Protein AF-A0A1X7DZR1-F1 (afdb_monomer_lite)

Sequence (112 aa):
MGAGSAGLFFLQDALRRGFEQVIVSDKQESRLRIARELGAHTVRVPDEELASVAARSEPGLVSFHKAVRRIHDGEVTVDYCLGPVYPFEEADEVLRIVERGGDGHVKFTIVP

pLDDT: mean 93.85, std 3.73, range [84.06, 98.25]

Secondary structure (DSSP, 8-state):
--SSHHHHHHHHHHHHTT-S--EEEES-HHHHHHHHHTT-EEEETTTS-HHHHHHHHSTT-HHHHHHHHHHHTTSS--GGGS--EEEGGGHHHHHHHHHTTGGG-S--EEE-

Foldseek 3Di:
DELDPVLLVVLLVCVVVPNPADEYEYQDPVSQVSSVVSPYDYDHPPVDDPVVVVCVVDPPPVVVVVVVVCVVVVVDDDVLQVDEEEEPVCVVVQVVCVVVPVPSRPYYHYDD

Structure (mmCIF, N/CA/C/O backbone):
data_AF-A0A1X7DZR1-F1
#
_entry.id   AF-A0A1X7DZR1-F1
#
loop_
_atom_site.group_PDB
_atom_site.id
_atom_site.type_symbol
_atom_site.label_atom_id
_atom_site.label_alt_id
_atom_site.label_comp_id
_atom_site.label_asym_id
_atom_site.label_entity_id
_atom_site.label_seq_id
_atom_site.pdbx_PDB_ins_code
_atom_site.Cartn_x
_atom_site.Cartn_y
_atom_site.Cartn_z
_atom_site.occupancy
_atom_site.B_iso_or_equiv
_atom_site.auth_seq_id
_atom_site.auth_comp_id
_atom_site.auth_asym_id
_atom_site.auth_atom_id
_atom_site.pdbx_PDB_model_num
ATOM 1 N N . MET A 1 1 ? -0.429 5.804 3.851 1.00 87.69 1 MET A N 1
ATOM 2 C CA . MET A 1 1 ? -0.559 6.869 2.813 1.00 87.69 1 MET A CA 1
ATOM 3 C C . MET A 1 1 ? 0.351 8.050 3.148 1.00 87.69 1 MET A C 1
ATOM 5 O O . MET A 1 1 ? 0.689 8.187 4.312 1.00 87.69 1 MET A O 1
ATOM 9 N N . GLY A 1 2 ? 0.758 8.872 2.170 1.00 90.75 2 GLY A N 1
ATOM 10 C CA . GLY A 1 2 ? 1.639 10.042 2.383 1.00 90.75 2 GLY A CA 1
ATOM 11 C C . GLY A 1 2 ? 0.993 11.184 3.188 1.00 90.75 2 GLY A C 1
ATOM 12 O O . GLY A 1 2 ? -0.228 11.291 3.166 1.00 90.75 2 GLY A O 1
ATOM 13 N N . ALA A 1 3 ? 1.765 12.080 3.823 1.00 95.81 3 ALA A N 1
ATOM 14 C CA . ALA A 1 3 ? 1.238 13.261 4.542 1.00 95.81 3 ALA A CA 1
ATOM 15 C C . ALA A 1 3 ? 1.212 14.553 3.689 1.00 95.81 3 ALA A C 1
ATOM 17 O O . ALA A 1 3 ? 1.284 15.668 4.207 1.00 95.81 3 ALA A O 1
ATOM 18 N N . GLY A 1 4 ? 1.131 14.422 2.360 1.00 94.81 4 GLY A N 1
ATOM 19 C CA . GLY A 1 4 ? 0.870 15.547 1.452 1.00 94.81 4 GLY A CA 1
ATOM 20 C C . GLY A 1 4 ? -0.599 15.989 1.474 1.00 94.81 4 GLY A C 1
ATOM 21 O O . GLY A 1 4 ? -1.431 15.347 2.106 1.00 94.81 4 GLY A O 1
ATOM 22 N N . SER A 1 5 ? -0.948 17.046 0.735 1.00 95.44 5 SER A N 1
ATOM 23 C CA . SER A 1 5 ? -2.315 17.605 0.698 1.00 95.44 5 SER A CA 1
ATOM 24 C C . SER A 1 5 ? -3.396 16.567 0.371 1.00 95.44 5 SER A C 1
ATOM 26 O O . SER A 1 5 ? -4.376 16.457 1.103 1.00 95.44 5 SER A O 1
ATOM 28 N N . ALA A 1 6 ? -3.192 15.755 -0.671 1.00 95.88 6 ALA A N 1
ATOM 29 C CA . ALA A 1 6 ? -4.108 14.667 -1.022 1.00 95.88 6 ALA A CA 1
ATOM 30 C C . ALA A 1 6 ? -4.219 13.629 0.106 1.00 95.88 6 ALA A C 1
ATOM 32 O O . ALA A 1 6 ? -5.309 13.181 0.447 1.00 95.88 6 ALA A O 1
ATOM 33 N N . GLY A 1 7 ? -3.094 13.286 0.733 1.00 96.62 7 GLY A N 1
ATOM 34 C CA . GLY A 1 7 ? -3.082 12.349 1.845 1.00 96.62 7 GLY A CA 1
ATOM 35 C C . GLY A 1 7 ? -3.825 12.872 3.076 1.00 96.62 7 GLY A C 1
ATOM 36 O O . GLY A 1 7 ? -4.656 12.174 3.642 1.00 96.62 7 GLY A O 1
ATOM 37 N N . LEU A 1 8 ? -3.610 14.128 3.461 1.00 97.12 8 LEU A N 1
ATOM 38 C CA . LEU A 1 8 ? -4.318 14.739 4.590 1.00 97.12 8 LEU A CA 1
ATOM 39 C C . LEU A 1 8 ? -5.815 14.938 4.308 1.00 97.12 8 LEU A C 1
ATOM 41 O O . LEU A 1 8 ? -6.627 14.877 5.230 1.00 97.12 8 LEU A O 1
ATOM 45 N N . PHE A 1 9 ? -6.200 15.146 3.047 1.00 97.25 9 PHE A N 1
ATOM 46 C CA . PHE A 1 9 ? -7.604 15.128 2.637 1.00 97.25 9 PHE A CA 1
ATOM 47 C C . PHE A 1 9 ? -8.229 13.742 2.853 1.00 97.25 9 PHE A C 1
ATOM 49 O O . PHE A 1 9 ? -9.234 13.622 3.554 1.00 97.25 9 PHE A O 1
ATOM 56 N N . PHE A 1 10 ? -7.605 12.690 2.315 1.00 97.69 10 PHE A N 1
ATOM 57 C CA . PHE A 1 10 ? -8.105 11.318 2.434 1.00 97.69 10 PHE A CA 1
ATOM 58 C C . PHE A 1 10 ? -8.070 10.789 3.873 1.00 97.69 10 PHE A C 1
ATOM 60 O O . PHE A 1 10 ? -8.936 10.002 4.236 1.00 97.69 10 PHE A O 1
ATOM 67 N N . LEU A 1 11 ? -7.137 11.252 4.713 1.00 97.50 11 LEU A N 1
ATOM 68 C CA . LEU A 1 11 ? -7.145 10.967 6.149 1.00 97.50 11 LEU A CA 1
ATOM 69 C C . LEU A 1 11 ? -8.463 11.429 6.776 1.00 97.50 11 LEU A C 1
ATOM 71 O O . LEU A 1 11 ? -9.151 10.651 7.429 1.00 97.50 11 LEU A O 1
ATOM 75 N N . GLN A 1 12 ? -8.835 12.687 6.551 1.00 97.12 12 GLN A N 1
ATOM 76 C CA . GLN A 1 12 ? -10.063 13.231 7.120 1.00 97.12 12 GLN A CA 1
ATOM 77 C C . GLN A 1 12 ? -11.312 12.562 6.538 1.00 97.12 12 GLN A C 1
ATOM 79 O O . GLN A 1 12 ? -12.277 12.340 7.264 1.00 97.12 12 GLN A O 1
ATOM 84 N N . ASP A 1 13 ? -11.320 12.251 5.238 1.00 97.94 13 ASP A N 1
ATOM 85 C CA . ASP A 1 13 ? -12.424 11.519 4.606 1.00 97.94 13 ASP A CA 1
ATOM 86 C C . ASP A 1 13 ? -12.579 10.106 5.197 1.00 97.94 13 ASP A C 1
ATOM 88 O O . ASP A 1 13 ? -13.685 9.719 5.567 1.00 97.94 13 ASP A O 1
ATOM 92 N N . ALA A 1 14 ? -11.477 9.373 5.389 1.00 97.00 14 ALA A N 1
ATOM 93 C CA . ALA A 1 14 ? -11.486 8.055 6.022 1.00 97.00 14 ALA A CA 1
ATOM 94 C C . ALA A 1 14 ? -12.031 8.116 7.458 1.00 97.00 14 ALA A C 1
ATOM 96 O O . ALA A 1 14 ? -12.929 7.351 7.810 1.00 97.00 14 ALA A O 1
ATOM 97 N N . LEU A 1 15 ? -11.568 9.074 8.265 1.00 95.75 15 LEU A N 1
ATOM 98 C CA . LEU A 1 15 ? -12.067 9.255 9.631 1.00 95.75 15 LEU A CA 1
ATOM 99 C C . LEU A 1 15 ? -13.568 9.590 9.654 1.00 95.75 15 LEU A C 1
ATOM 101 O O . LEU A 1 15 ? -14.316 9.006 10.434 1.00 95.75 15 LEU A O 1
ATOM 105 N N . ARG A 1 16 ? -14.050 10.459 8.752 1.00 96.94 16 ARG A N 1
ATOM 106 C CA . ARG A 1 16 ? -15.491 10.772 8.628 1.00 96.94 16 ARG A CA 1
ATOM 107 C C . ARG A 1 16 ? -16.339 9.566 8.224 1.00 96.94 16 ARG A C 1
ATOM 109 O O . ARG A 1 16 ? -17.512 9.512 8.577 1.00 96.94 16 ARG A O 1
ATOM 116 N N . ARG A 1 17 ? -15.763 8.609 7.496 1.00 97.56 17 ARG A N 1
ATOM 117 C CA . ARG A 1 17 ? -16.417 7.347 7.112 1.00 97.56 17 ARG A CA 1
ATOM 118 C C . ARG A 1 17 ? -16.381 6.283 8.213 1.00 97.56 17 ARG A C 1
ATOM 120 O O . ARG A 1 17 ? -16.908 5.197 7.996 1.00 97.56 17 ARG A O 1
ATOM 127 N N . GLY A 1 18 ? -15.788 6.585 9.370 1.00 96.31 18 GLY A N 1
ATOM 128 C CA . GLY A 1 18 ? -15.755 5.690 10.525 1.00 96.31 18 GLY A CA 1
ATOM 129 C C . GLY A 1 18 ? -14.600 4.690 10.521 1.00 96.31 18 GLY A C 1
ATOM 130 O O . GLY A 1 18 ? -14.673 3.691 11.227 1.00 96.31 18 GLY A O 1
ATOM 131 N N . PHE A 1 19 ? -13.537 4.925 9.743 1.00 94.81 19 PHE A N 1
ATOM 132 C CA . PHE A 1 19 ? -12.320 4.125 9.883 1.00 94.81 19 PHE A CA 1
ATOM 133 C C . PHE A 1 19 ? -11.706 4.386 11.263 1.00 94.81 19 PHE A C 1
ATOM 135 O O . PHE A 1 19 ? -11.299 5.506 11.562 1.00 94.81 19 PHE A O 1
ATOM 142 N N . GLU A 1 20 ? -11.626 3.345 12.089 1.00 89.69 20 GLU A N 1
ATOM 143 C CA . GLU A 1 20 ? -11.128 3.438 13.469 1.00 89.69 20 GLU A CA 1
ATOM 144 C C . GLU A 1 20 ? -9.620 3.703 13.540 1.00 89.69 20 GLU A C 1
ATOM 146 O O . GLU A 1 20 ? -9.121 4.262 14.515 1.00 89.69 20 GLU A O 1
ATOM 151 N N . GLN A 1 21 ? -8.885 3.316 12.496 1.00 89.75 21 GLN A N 1
ATOM 152 C CA . GLN A 1 21 ? -7.450 3.522 12.412 1.00 89.75 21 GLN A CA 1
ATOM 153 C C . GLN A 1 21 ? -7.036 3.899 10.990 1.00 89.75 21 GLN A C 1
ATOM 155 O O . GLN A 1 21 ? -7.371 3.220 10.020 1.00 89.75 21 GLN A O 1
ATOM 160 N N . VAL A 1 22 ? -6.257 4.977 10.876 1.00 95.06 22 VAL A N 1
ATOM 161 C CA . VAL A 1 22 ? -5.641 5.416 9.621 1.00 95.06 22 VAL A CA 1
ATOM 162 C C . VAL A 1 22 ? -4.151 5.637 9.859 1.00 95.06 22 VAL A C 1
ATOM 164 O O . VAL A 1 22 ? -3.766 6.409 10.739 1.00 95.06 22 VAL A O 1
ATOM 167 N N . ILE A 1 23 ? -3.313 4.956 9.071 1.00 95.69 23 ILE A N 1
ATOM 168 C CA . ILE A 1 23 ? -1.851 5.042 9.166 1.00 95.69 23 ILE A CA 1
ATOM 169 C C . ILE A 1 23 ? -1.307 5.971 8.072 1.00 95.69 23 ILE A C 1
ATOM 171 O O . ILE A 1 23 ? -1.443 5.716 6.865 1.00 95.69 23 ILE A O 1
ATOM 175 N N . VAL A 1 24 ? -0.649 7.048 8.494 1.00 97.44 24 VAL A N 1
ATOM 176 C CA . VAL A 1 24 ? -0.014 8.037 7.616 1.00 97.44 24 VAL A CA 1
ATOM 177 C C . VAL A 1 24 ? 1.502 7.961 7.764 1.00 97.44 24 VAL A C 1
ATOM 179 O O . VAL A 1 24 ? 2.029 7.986 8.867 1.00 97.44 24 VAL A O 1
ATOM 182 N N . SER A 1 25 ? 2.217 7.893 6.647 1.00 97.06 25 SER A N 1
ATOM 183 C CA . SER A 1 25 ? 3.676 7.812 6.601 1.00 97.06 25 SER A CA 1
ATOM 184 C C . SER A 1 25 ? 4.260 8.975 5.814 1.00 97.06 25 SER A C 1
ATOM 186 O O . SER A 1 25 ? 3.777 9.272 4.724 1.00 97.06 25 SER A O 1
ATOM 188 N N . ASP A 1 26 ? 5.325 9.598 6.300 1.00 97.06 26 ASP A N 1
ATOM 189 C CA . ASP A 1 26 ? 6.042 10.655 5.579 1.00 97.06 26 ASP A CA 1
ATOM 190 C C . ASP A 1 26 ? 7.495 10.730 6.068 1.00 97.06 26 ASP A C 1
ATOM 192 O O . ASP A 1 26 ? 7.834 10.209 7.131 1.00 97.06 26 ASP A O 1
ATOM 196 N N . LYS A 1 27 ? 8.360 11.379 5.284 1.00 95.62 27 LYS A N 1
ATOM 197 C CA . LYS A 1 27 ? 9.756 11.646 5.662 1.00 95.62 27 LYS A CA 1
ATOM 198 C C . LYS A 1 27 ? 9.865 12.862 6.593 1.00 95.62 27 LYS A C 1
ATOM 200 O O . LYS A 1 27 ? 10.805 12.980 7.381 1.00 95.62 27 LYS A O 1
ATOM 205 N N . GLN A 1 28 ? 8.919 13.799 6.484 1.00 96.19 28 GLN A N 1
ATOM 206 C CA . GLN A 1 28 ? 8.958 15.092 7.166 1.00 96.19 28 GLN A CA 1
ATOM 207 C C . GLN A 1 28 ? 8.102 15.098 8.433 1.00 96.19 28 GLN A C 1
ATOM 209 O O . GLN A 1 28 ? 6.874 15.051 8.373 1.00 96.19 28 GLN A O 1
ATOM 214 N N . GLU A 1 29 ? 8.754 15.272 9.583 1.00 96.06 29 GLU A N 1
ATOM 215 C CA . GLU A 1 29 ? 8.087 15.322 10.890 1.00 96.06 29 GLU A CA 1
ATOM 216 C C . GLU A 1 29 ? 7.058 16.461 10.991 1.00 96.06 29 GLU A C 1
ATOM 218 O O . GLU A 1 29 ? 5.991 16.298 11.576 1.00 96.06 29 GLU A O 1
ATOM 223 N N . SER A 1 30 ? 7.315 17.599 10.340 1.00 96.12 30 SER A N 1
ATOM 224 C CA . SER A 1 30 ? 6.374 18.726 10.296 1.00 96.12 30 SER A CA 1
ATOM 225 C C . SER A 1 30 ? 5.029 18.364 9.657 1.00 96.12 30 SER A C 1
ATOM 227 O O . SER A 1 30 ? 3.995 18.863 10.099 1.00 96.12 30 SER A O 1
ATOM 229 N N . ARG A 1 31 ? 5.025 17.481 8.649 1.00 97.19 31 ARG A N 1
ATOM 230 C CA . ARG A 1 31 ? 3.802 16.987 7.997 1.00 97.19 31 ARG A CA 1
ATOM 231 C C . ARG A 1 31 ? 3.118 15.915 8.832 1.00 97.19 31 ARG A C 1
ATOM 233 O O . ARG A 1 31 ? 1.895 15.920 8.949 1.00 97.19 31 ARG A O 1
ATOM 240 N N . LEU A 1 32 ? 3.904 15.029 9.442 1.00 97.81 32 LEU A N 1
ATOM 241 C CA . LEU A 1 32 ? 3.377 14.013 10.349 1.00 97.81 32 LEU A CA 1
ATOM 242 C C . LEU A 1 32 ? 2.692 14.641 11.558 1.00 97.81 32 LEU A C 1
ATOM 244 O O . LEU A 1 32 ? 1.645 14.151 11.960 1.00 97.81 32 LEU A O 1
ATOM 248 N N . ARG A 1 33 ? 3.205 15.759 12.082 1.00 97.94 33 ARG A N 1
ATOM 249 C CA . ARG A 1 33 ? 2.538 16.506 13.155 1.00 97.94 33 ARG A CA 1
ATOM 250 C C . ARG A 1 33 ? 1.101 16.886 12.789 1.00 97.94 33 ARG A C 1
ATOM 252 O O . ARG A 1 33 ? 0.202 16.626 13.579 1.00 97.94 33 ARG A O 1
ATOM 259 N N . ILE A 1 34 ? 0.876 17.397 11.577 1.00 97.81 34 ILE A N 1
ATOM 260 C CA . ILE A 1 34 ? -0.472 17.737 11.088 1.00 97.81 34 ILE A CA 1
ATOM 261 C C . ILE A 1 34 ? -1.344 16.476 10.999 1.00 97.81 34 ILE A C 1
ATOM 263 O O . ILE A 1 34 ? -2.489 16.478 11.439 1.00 97.81 34 ILE A O 1
ATOM 267 N N . ALA A 1 35 ? -0.810 15.373 10.463 1.00 97.75 35 ALA A N 1
ATOM 268 C CA . ALA A 1 35 ? -1.545 14.109 10.391 1.00 97.75 35 ALA A CA 1
ATOM 269 C C . ALA A 1 35 ? -1.937 13.580 11.786 1.00 97.75 35 ALA A C 1
ATOM 271 O O . ALA A 1 35 ? -3.054 13.102 11.970 1.00 97.75 35 ALA A O 1
ATOM 272 N N . ARG A 1 36 ? -1.042 13.714 12.771 1.00 97.50 36 ARG A N 1
ATOM 273 C CA . ARG A 1 36 ? -1.273 13.359 14.179 1.00 97.50 36 ARG A CA 1
ATOM 274 C C . ARG A 1 36 ? -2.382 14.199 14.805 1.00 97.50 36 ARG A C 1
ATOM 276 O O . ARG A 1 36 ? -3.280 13.644 15.425 1.00 97.50 36 ARG A O 1
ATOM 283 N N . GLU A 1 37 ? -2.349 15.516 14.603 1.00 97.88 37 GLU A N 1
ATOM 284 C CA . GLU A 1 37 ? -3.393 16.443 15.073 1.00 97.88 37 GLU A CA 1
ATOM 285 C C . GLU A 1 37 ? -4.768 16.119 14.471 1.00 97.88 37 GLU A C 1
ATOM 287 O O . GLU A 1 37 ? -5.790 16.283 15.131 1.00 97.88 37 GLU A O 1
ATOM 292 N N . LEU A 1 38 ? -4.795 15.601 13.240 1.00 96.88 38 LEU A N 1
ATOM 293 C CA . LEU A 1 38 ? -6.012 15.135 12.576 1.00 96.88 38 LEU A CA 1
ATOM 294 C C . LEU A 1 38 ? -6.481 13.743 13.038 1.00 96.88 38 LEU A C 1
ATOM 296 O O . LEU A 1 38 ? -7.549 13.317 12.610 1.00 96.88 38 LEU A O 1
ATOM 300 N N . GLY A 1 39 ? -5.726 13.041 13.891 1.00 95.94 39 GLY A N 1
ATOM 301 C CA . GLY A 1 39 ? -6.103 11.739 14.457 1.00 95.94 39 GLY A CA 1
ATOM 302 C C . GLY A 1 39 ? -5.465 10.516 13.788 1.00 95.94 39 GLY A C 1
ATOM 303 O O . GLY A 1 39 ? -5.892 9.393 14.046 1.00 95.94 39 GLY A O 1
ATOM 304 N N . ALA A 1 40 ? -4.453 10.693 12.933 1.00 97.12 40 ALA A N 1
ATOM 305 C CA . ALA A 1 40 ? -3.732 9.565 12.343 1.00 97.12 40 ALA A CA 1
ATOM 306 C C . ALA A 1 40 ? -2.729 8.928 13.313 1.00 97.12 40 ALA A C 1
ATOM 308 O O . ALA A 1 40 ? -2.050 9.615 14.080 1.00 97.12 40 ALA A O 1
ATOM 309 N N . HIS A 1 41 ? -2.517 7.621 13.153 1.00 95.62 41 HIS A N 1
ATOM 310 C CA . HIS A 1 41 ? -1.279 6.982 13.586 1.00 95.62 41 HIS A CA 1
ATOM 311 C C . HIS A 1 41 ? -0.182 7.293 12.559 1.00 95.62 41 HIS A C 1
ATOM 313 O O . HIS A 1 41 ? -0.367 7.067 11.361 1.00 95.62 41 HIS A O 1
ATOM 319 N N . THR A 1 42 ? 0.948 7.846 12.996 1.00 96.62 42 THR A N 1
ATOM 320 C CA . THR A 1 42 ? 1.994 8.328 12.082 1.00 96.62 42 THR A CA 1
ATOM 321 C C . THR A 1 42 ? 3.235 7.458 12.107 1.00 96.62 42 THR A C 1
ATOM 323 O O . THR A 1 42 ? 3.697 7.127 13.191 1.00 96.62 42 THR A O 1
ATOM 326 N N . VAL A 1 43 ? 3.820 7.212 10.937 1.00 96.75 43 VAL A N 1
ATOM 327 C CA . VAL A 1 43 ? 5.076 6.471 10.762 1.00 96.75 43 VAL A CA 1
ATOM 328 C C . VAL A 1 43 ? 6.107 7.375 10.093 1.00 96.75 43 VAL A C 1
ATOM 330 O O . VAL A 1 43 ? 5.869 7.871 8.985 1.00 96.75 43 VAL A O 1
ATOM 333 N N . ARG A 1 44 ? 7.258 7.593 10.735 1.00 96.19 44 ARG A N 1
ATOM 334 C CA . ARG A 1 44 ? 8.342 8.372 10.125 1.00 96.19 44 ARG A CA 1
ATOM 335 C C . ARG A 1 44 ? 9.258 7.461 9.321 1.00 96.19 44 ARG A C 1
ATOM 337 O O . ARG A 1 44 ? 9.98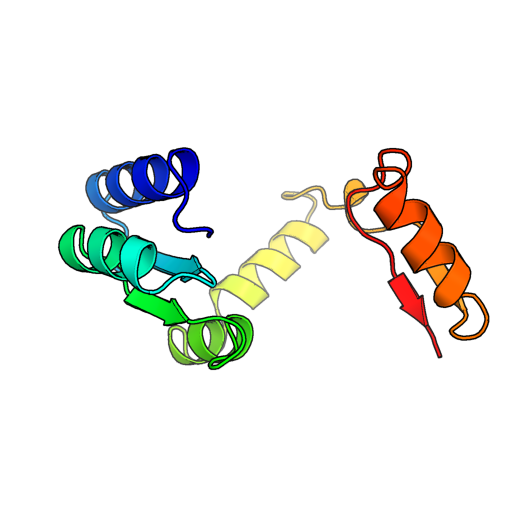7 6.656 9.880 1.00 96.19 44 ARG A O 1
ATOM 344 N N . VAL A 1 45 ? 9.244 7.603 7.998 1.00 93.12 45 VAL A N 1
ATOM 345 C CA . VAL A 1 45 ? 10.118 6.819 7.111 1.00 93.12 45 VAL A CA 1
ATOM 346 C C . VAL A 1 45 ? 11.422 7.586 6.825 1.00 93.12 45 VAL A C 1
ATOM 348 O O . VAL A 1 45 ? 11.358 8.789 6.561 1.00 93.12 45 VAL A O 1
ATOM 351 N N . PRO A 1 46 ? 12.604 6.940 6.821 1.00 89.94 46 PRO A N 1
ATOM 352 C CA . PRO A 1 46 ? 12.836 5.498 6.948 1.00 89.94 46 PRO A CA 1
ATOM 353 C C . PRO A 1 46 ? 13.064 4.996 8.388 1.00 89.94 46 PRO A C 1
ATOM 355 O O . PRO A 1 46 ? 13.368 3.820 8.546 1.00 89.94 46 PRO A O 1
ATOM 358 N N . ASP A 1 47 ? 12.951 5.848 9.413 1.00 90.38 47 ASP A N 1
ATOM 359 C CA . ASP A 1 47 ? 13.228 5.479 10.815 1.00 90.38 47 ASP A CA 1
ATOM 360 C C . ASP A 1 47 ? 12.373 4.293 11.299 1.00 90.38 47 ASP A C 1
ATOM 362 O O . ASP A 1 47 ? 12.818 3.476 12.103 1.00 90.38 47 ASP A O 1
ATOM 366 N N . GLU A 1 48 ? 11.151 4.191 10.777 1.00 89.31 48 GLU A N 1
ATOM 367 C CA . GLU A 1 48 ? 10.218 3.098 11.005 1.00 89.31 48 GLU A CA 1
ATOM 368 C C . GLU A 1 48 ? 9.746 2.480 9.684 1.00 89.31 48 GLU A C 1
ATOM 370 O O . GLU A 1 48 ? 9.486 3.165 8.689 1.00 89.31 48 GLU A O 1
ATOM 375 N N . GLU A 1 49 ? 9.555 1.161 9.693 1.00 90.56 49 GLU A N 1
ATOM 376 C CA . GLU A 1 49 ? 9.030 0.431 8.547 1.00 90.56 49 GLU A CA 1
ATOM 377 C C . GLU A 1 49 ? 7.495 0.403 8.567 1.00 90.56 49 GLU A C 1
ATOM 379 O O . GLU A 1 49 ? 6.867 -0.261 9.398 1.00 90.56 49 GLU A O 1
ATOM 384 N N . LEU A 1 50 ? 6.876 1.082 7.597 1.00 88.44 50 LEU A N 1
ATOM 385 C CA . LEU A 1 50 ? 5.418 1.161 7.466 1.00 88.44 50 LEU A CA 1
ATOM 386 C C . LEU A 1 50 ? 4.741 -0.216 7.405 1.00 88.44 50 LEU A C 1
ATOM 388 O O . LEU A 1 50 ? 3.699 -0.402 8.029 1.00 88.44 50 LEU A O 1
ATOM 392 N N . ALA A 1 51 ? 5.320 -1.171 6.672 1.00 86.06 51 ALA A N 1
ATOM 393 C CA . ALA A 1 51 ? 4.757 -2.515 6.541 1.00 86.06 51 ALA A CA 1
ATOM 394 C C . ALA A 1 51 ? 4.701 -3.235 7.896 1.00 86.06 51 ALA A C 1
ATOM 396 O O . ALA A 1 51 ? 3.684 -3.831 8.247 1.00 86.06 51 ALA A O 1
ATOM 397 N N . SER A 1 52 ? 5.762 -3.100 8.692 1.00 87.69 52 SER A N 1
ATOM 398 C CA . SER A 1 52 ? 5.858 -3.660 10.040 1.00 87.69 52 SER A CA 1
ATOM 399 C C . SER A 1 52 ? 4.825 -3.046 10.992 1.00 87.69 52 SER A C 1
ATOM 401 O O . SER A 1 52 ? 4.163 -3.763 11.743 1.00 87.69 52 SER A O 1
ATOM 403 N N . VAL A 1 53 ? 4.636 -1.723 10.937 1.00 89.06 53 VAL A N 1
ATOM 404 C CA . VAL A 1 53 ? 3.608 -1.026 11.729 1.00 89.06 53 VAL A CA 1
ATOM 405 C C . VAL A 1 53 ? 2.205 -1.487 11.330 1.00 89.06 53 VAL A C 1
ATOM 407 O O . VAL A 1 53 ? 1.424 -1.870 12.197 1.00 89.06 53 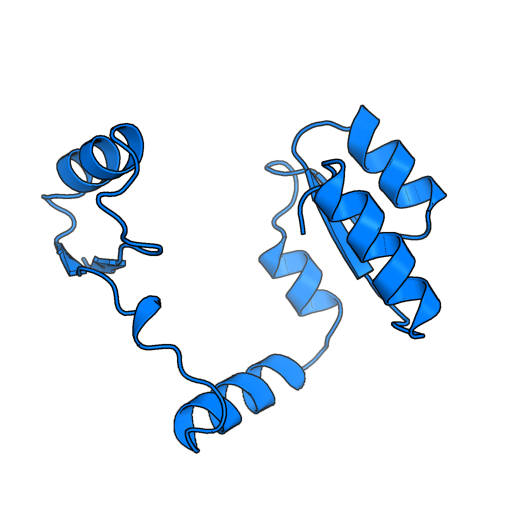VAL A O 1
ATOM 410 N N . ALA A 1 54 ? 1.905 -1.520 10.029 1.00 87.00 54 ALA A N 1
ATOM 411 C CA . ALA A 1 54 ? 0.609 -1.967 9.526 1.00 87.00 54 ALA A CA 1
ATOM 412 C C . ALA A 1 54 ? 0.305 -3.425 9.913 1.00 87.00 54 ALA A C 1
ATOM 414 O O . ALA A 1 54 ? -0.809 -3.726 10.329 1.00 87.00 54 ALA A O 1
ATOM 415 N N . ALA A 1 55 ? 1.300 -4.316 9.849 1.00 86.38 55 ALA A N 1
ATOM 416 C CA . ALA A 1 55 ? 1.148 -5.710 10.257 1.00 86.38 55 ALA A CA 1
ATOM 417 C C . ALA A 1 55 ? 0.856 -5.862 11.760 1.00 86.38 55 ALA A C 1
ATOM 419 O O . ALA A 1 55 ? 0.024 -6.678 12.148 1.00 86.38 55 ALA A O 1
ATOM 420 N N . ARG A 1 56 ? 1.507 -5.066 12.622 1.00 87.25 56 ARG A N 1
ATOM 421 C CA . ARG A 1 56 ? 1.238 -5.070 14.073 1.00 87.25 56 ARG A CA 1
ATOM 422 C C . ARG A 1 56 ? -0.148 -4.538 14.424 1.00 87.25 56 ARG A C 1
ATOM 424 O O . ARG A 1 56 ? -0.724 -4.977 15.417 1.00 87.25 56 ARG A O 1
ATOM 431 N N . SER A 1 57 ? -0.668 -3.609 13.628 1.00 86.12 57 SER A N 1
ATOM 432 C CA . SER A 1 57 ? -2.010 -3.059 13.808 1.00 86.12 57 SER A CA 1
ATOM 433 C C . SER A 1 57 ? -3.129 -4.074 13.557 1.00 86.12 57 SER A C 1
ATOM 435 O O . SER A 1 57 ? -4.232 -3.885 14.063 1.00 86.12 57 SER A O 1
ATOM 437 N N . GLU A 1 58 ? -2.863 -5.151 12.813 1.00 86.00 58 GLU A N 1
ATOM 438 C CA . GLU A 1 58 ? -3.839 -6.200 12.516 1.00 86.00 58 GLU A CA 1
ATOM 439 C C . GLU A 1 58 ? -3.248 -7.598 12.785 1.00 86.00 58 GLU A C 1
ATOM 441 O O . GLU A 1 58 ? -2.744 -8.260 11.869 1.00 86.00 58 GLU A O 1
ATOM 446 N N . PRO A 1 59 ? -3.322 -8.095 14.034 1.00 84.06 59 PRO A N 1
ATOM 447 C CA . PRO A 1 59 ? -2.900 -9.453 14.354 1.00 84.06 59 PRO A CA 1
ATOM 448 C C . PRO A 1 59 ? -3.580 -10.490 13.449 1.00 84.06 59 PRO A C 1
ATOM 450 O O . PRO A 1 59 ? -4.799 -10.503 13.292 1.00 84.06 59 PRO A O 1
ATOM 453 N N . GLY A 1 60 ? -2.782 -11.373 12.845 1.00 87.38 60 GLY A N 1
ATOM 454 C CA . GLY A 1 60 ? -3.272 -12.404 11.924 1.00 87.38 60 GLY A CA 1
ATOM 455 C C . GLY A 1 60 ? -3.519 -11.933 10.486 1.00 87.38 60 GLY A C 1
ATOM 456 O O . GLY A 1 60 ? -3.869 -12.763 9.648 1.00 87.38 60 GLY A O 1
ATOM 457 N N . LEU A 1 61 ? -3.300 -10.647 10.171 1.00 89.31 61 LEU A N 1
ATOM 458 C CA . LEU A 1 61 ? -3.355 -10.100 8.808 1.00 89.31 61 LEU A CA 1
ATOM 459 C C . LEU A 1 61 ? -4.656 -10.470 8.072 1.00 89.31 61 LEU A C 1
ATOM 461 O O . LEU A 1 61 ? -4.639 -10.897 6.913 1.00 89.31 61 LEU A O 1
ATOM 465 N N . VAL A 1 62 ? -5.799 -10.392 8.757 1.00 91.12 62 VAL A N 1
ATOM 466 C CA . VAL A 1 62 ? -7.095 -10.853 8.227 1.00 91.12 62 VAL A CA 1
ATOM 467 C C . VAL A 1 62 ? -7.432 -10.150 6.907 1.00 91.12 62 VAL A C 1
ATOM 469 O O . VAL A 1 62 ? -7.851 -10.795 5.941 1.00 91.12 62 VAL A O 1
ATOM 472 N N . SER A 1 63 ? -7.181 -8.845 6.823 1.00 89.00 63 SER A N 1
ATOM 473 C CA . SER A 1 63 ? -7.412 -8.034 5.631 1.00 89.00 63 SER A CA 1
ATOM 474 C C . SER A 1 63 ? -6.478 -8.413 4.489 1.00 89.00 63 SER A C 1
ATOM 476 O O . SER A 1 63 ? -6.918 -8.421 3.340 1.00 89.00 63 SER A O 1
ATOM 478 N N . PHE A 1 64 ? -5.233 -8.804 4.777 1.00 90.69 64 PHE A N 1
ATOM 479 C CA . PHE A 1 64 ? -4.319 -9.329 3.761 1.00 90.69 64 PHE A CA 1
ATOM 480 C C . PHE A 1 64 ? -4.847 -10.636 3.162 1.00 90.69 64 PHE A C 1
ATOM 482 O O . PHE A 1 64 ? -4.981 -10.741 1.946 1.00 90.69 64 PHE A O 1
ATOM 489 N N . HIS A 1 65 ? -5.233 -11.605 3.998 1.00 93.62 65 HIS A N 1
ATOM 490 C CA . HIS A 1 65 ? -5.796 -12.873 3.522 1.00 93.62 65 HIS A CA 1
ATOM 491 C C . HIS A 1 65 ? -7.072 -12.655 2.701 1.00 93.62 65 HIS A C 1
ATOM 493 O O . HIS A 1 65 ? -7.259 -13.269 1.649 1.00 93.62 65 HIS A O 1
ATOM 499 N N . LYS A 1 66 ? -7.936 -11.733 3.141 1.00 96.06 66 LYS A N 1
ATOM 500 C CA . LYS A 1 66 ? -9.131 -11.342 2.390 1.00 96.06 66 LYS A CA 1
ATOM 501 C C . LYS A 1 66 ? -8.774 -10.691 1.05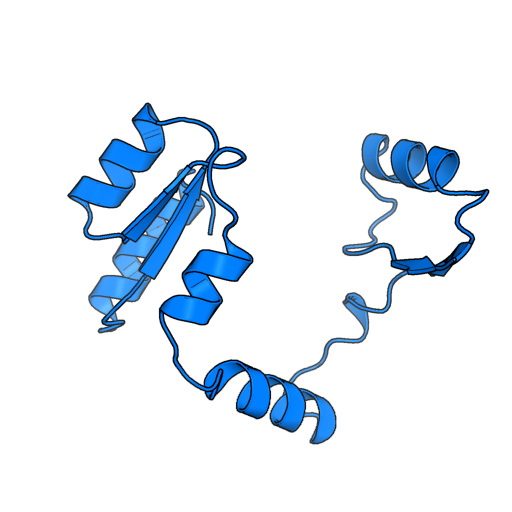4 1.00 96.06 66 LYS A C 1
ATOM 503 O O . LYS A 1 66 ? -9.414 -11.002 0.056 1.00 96.06 66 LYS A O 1
ATOM 508 N N . ALA A 1 67 ? -7.768 -9.819 1.014 1.00 94.62 67 ALA A N 1
ATOM 509 C CA . ALA A 1 67 ? -7.300 -9.197 -0.221 1.00 94.62 67 ALA A CA 1
ATOM 510 C C . ALA A 1 67 ? -6.757 -10.240 -1.208 1.00 94.62 67 ALA A C 1
ATOM 512 O O . ALA A 1 67 ? -7.172 -10.242 -2.363 1.00 94.62 67 ALA A O 1
ATOM 513 N N . VAL A 1 68 ? -5.916 -11.173 -0.751 1.00 95.94 68 VAL A N 1
ATOM 514 C CA . VAL A 1 68 ? -5.397 -12.273 -1.585 1.00 95.94 68 VAL A CA 1
ATOM 515 C C . VAL A 1 68 ? -6.535 -13.130 -2.134 1.00 95.94 68 VAL A C 1
ATOM 517 O O . VAL A 1 68 ? -6.554 -13.426 -3.325 1.00 95.94 68 VAL A O 1
ATOM 520 N N . ARG A 1 69 ? -7.524 -13.476 -1.301 1.00 97.88 69 ARG A N 1
ATOM 521 C CA . ARG A 1 69 ? -8.706 -14.219 -1.754 1.00 97.88 69 ARG A CA 1
ATOM 522 C C . ARG A 1 69 ? -9.490 -13.457 -2.822 1.00 97.88 69 ARG A C 1
ATOM 524 O O . ARG A 1 69 ? -9.863 -14.042 -3.823 1.00 97.88 69 ARG A O 1
ATOM 531 N N . ARG A 1 70 ? -9.703 -12.155 -2.644 1.00 97.69 70 ARG A N 1
ATOM 532 C CA . ARG A 1 70 ? -10.398 -11.318 -3.635 1.00 97.69 70 ARG A CA 1
ATOM 533 C C . ARG A 1 70 ? -9.654 -11.211 -4.960 1.00 97.69 70 ARG A C 1
ATOM 535 O O . ARG A 1 70 ? -10.293 -11.146 -6.002 1.00 97.69 70 ARG A O 1
ATOM 542 N N . ILE A 1 71 ? -8.324 -11.192 -4.922 1.00 97.25 71 ILE A N 1
ATOM 543 C CA . ILE A 1 71 ? -7.490 -11.258 -6.126 1.00 97.25 71 ILE A CA 1
ATOM 544 C C . ILE A 1 71 ? -7.679 -12.615 -6.812 1.00 97.25 71 ILE A C 1
ATOM 546 O O . ILE A 1 71 ? -7.960 -12.661 -8.004 1.00 97.25 71 ILE A O 1
ATOM 550 N N . HIS A 1 72 ? -7.579 -13.708 -6.051 1.00 96.69 72 HIS A N 1
ATOM 551 C CA . HIS A 1 72 ? -7.788 -15.069 -6.551 1.00 96.69 72 HIS A CA 1
ATOM 552 C C . HIS A 1 72 ? -9.182 -15.258 -7.174 1.00 96.69 72 HIS A C 1
ATOM 554 O O . HIS A 1 72 ? -9.306 -15.844 -8.244 1.00 96.69 72 HIS A O 1
ATOM 560 N N . ASP A 1 73 ? -10.218 -14.725 -6.527 1.00 97.94 73 ASP A N 1
ATOM 561 C CA . ASP A 1 73 ? -11.615 -14.832 -6.958 1.00 97.94 73 ASP A CA 1
ATOM 562 C C . ASP A 1 73 ? -11.960 -13.834 -8.092 1.00 97.94 73 ASP A C 1
ATOM 564 O O . ASP A 1 73 ? -13.087 -13.816 -8.583 1.00 97.94 73 ASP A O 1
ATOM 568 N N . GLY A 1 74 ? -11.004 -13.000 -8.527 1.00 96.88 74 GLY A N 1
ATOM 569 C CA .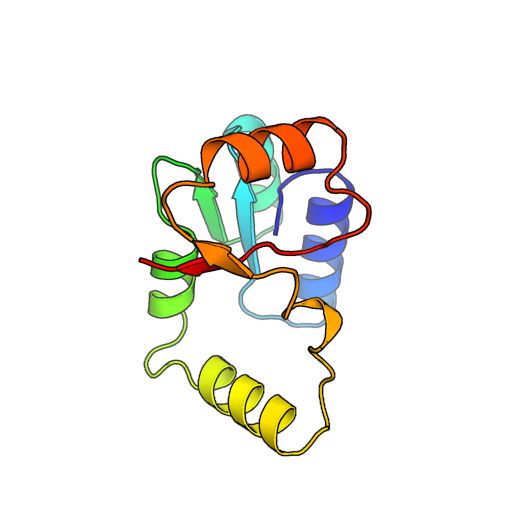 GLY A 1 74 ? -11.178 -12.029 -9.613 1.00 96.88 74 GLY A CA 1
ATOM 570 C C . GLY A 1 74 ? -11.971 -10.769 -9.240 1.00 96.88 74 GLY A C 1
ATOM 571 O O . GLY A 1 74 ? -12.264 -9.953 -10.110 1.00 96.88 74 GLY A O 1
ATOM 572 N N . GLU A 1 75 ? -12.300 -10.569 -7.959 1.00 98.25 75 GLU A N 1
ATOM 573 C CA . GLU A 1 75 ? -12.973 -9.357 -7.460 1.00 98.25 75 GLU A CA 1
ATOM 574 C C . GLU A 1 75 ? -12.064 -8.119 -7.512 1.00 98.25 75 GLU A C 1
ATOM 576 O O . GLU A 1 75 ? -12.548 -6.986 -7.538 1.00 98.25 75 GLU A O 1
ATOM 581 N N . VAL A 1 76 ? -10.743 -8.323 -7.483 1.00 97.00 76 VAL A N 1
ATOM 582 C CA . VAL A 1 76 ? -9.736 -7.257 -7.522 1.00 97.00 76 VAL A CA 1
ATOM 583 C C . VAL A 1 76 ? -8.702 -7.570 -8.600 1.00 97.00 76 VAL A C 1
ATOM 585 O O . VAL A 1 76 ? -7.902 -8.491 -8.459 1.00 97.00 76 VAL A O 1
ATOM 588 N N . THR A 1 77 ? -8.686 -6.759 -9.656 1.00 95.44 77 THR A N 1
ATOM 589 C CA . THR A 1 77 ? -7.673 -6.806 -10.718 1.00 95.44 77 THR A CA 1
ATOM 590 C C . THR A 1 77 ? -6.349 -6.248 -10.209 1.00 95.44 77 THR A C 1
ATOM 592 O O . THR A 1 77 ? -6.310 -5.144 -9.667 1.00 95.44 77 THR A O 1
ATOM 595 N N . VAL A 1 78 ? -5.258 -6.987 -10.411 1.00 94.81 78 VAL A N 1
ATOM 596 C CA . VAL A 1 78 ? -3.897 -6.560 -10.034 1.00 94.81 78 VAL A CA 1
ATOM 597 C C . VAL A 1 78 ? -2.878 -6.777 -11.148 1.00 94.81 78 VAL A C 1
ATOM 599 O O . VAL A 1 78 ? -1.684 -6.643 -10.903 1.00 94.81 78 VAL A O 1
ATOM 602 N N . ASP A 1 79 ? -3.314 -7.071 -12.372 1.00 91.88 79 ASP A N 1
ATOM 603 C CA . ASP A 1 79 ? -2.442 -7.311 -13.529 1.00 91.88 79 ASP A CA 1
ATOM 604 C C . ASP A 1 79 ? -1.461 -6.155 -13.765 1.00 91.88 79 ASP A C 1
ATOM 606 O O . ASP A 1 79 ? -0.297 -6.367 -14.091 1.00 91.88 79 ASP A O 1
ATOM 610 N N . TYR A 1 80 ? -1.885 -4.921 -13.477 1.00 89.38 80 TYR A N 1
ATOM 611 C CA . TYR A 1 80 ? -1.031 -3.735 -13.551 1.00 89.38 80 TYR A CA 1
ATOM 612 C C . TYR A 1 80 ? 0.147 -3.760 -12.554 1.00 89.38 80 TYR A C 1
ATOM 614 O O . TYR A 1 80 ? 1.166 -3.114 -12.785 1.00 89.38 80 TYR A O 1
ATOM 622 N N . CYS A 1 81 ? 0.044 -4.517 -11.457 1.00 90.31 81 CYS A N 1
ATOM 623 C CA . CYS A 1 81 ? 1.118 -4.738 -10.486 1.00 90.31 81 CYS A CA 1
ATOM 624 C C . CYS A 1 81 ? 2.073 -5.869 -10.887 1.00 90.31 81 CYS A C 1
ATOM 626 O O . CYS A 1 81 ? 3.081 -6.057 -10.203 1.00 90.31 81 CYS A O 1
ATOM 628 N N . LEU A 1 82 ? 1.771 -6.628 -11.941 1.00 88.88 82 LEU A N 1
ATOM 629 C CA . LEU A 1 82 ? 2.625 -7.694 -12.474 1.00 88.88 82 LEU A CA 1
ATOM 630 C C . LEU A 1 82 ? 3.621 -7.148 -13.506 1.00 88.88 82 LEU A C 1
ATOM 632 O O . LEU A 1 82 ? 4.003 -7.867 -14.423 1.00 88.88 82 LEU A O 1
ATOM 636 N N . GLY A 1 83 ? 3.986 -5.865 -13.377 1.00 84.50 83 GLY A N 1
ATOM 637 C CA . GLY A 1 83 ? 4.906 -5.166 -14.268 1.00 84.50 83 GLY A CA 1
ATOM 638 C C . GLY A 1 83 ? 6.240 -5.897 -14.466 1.00 84.50 83 GLY A C 1
ATOM 639 O O . GLY A 1 83 ? 6.489 -6.944 -13.864 1.00 84.50 83 GLY A O 1
ATOM 640 N N . PRO A 1 84 ? 7.107 -5.360 -15.329 1.00 92.44 84 PRO A N 1
ATOM 641 C CA . PRO A 1 84 ? 8.217 -6.105 -15.899 1.00 92.44 84 PRO A CA 1
ATOM 642 C C . PRO A 1 84 ? 9.132 -6.707 -14.826 1.00 92.44 84 PRO A C 1
ATOM 644 O O . PRO A 1 84 ? 9.408 -6.099 -13.782 1.00 92.44 84 PRO A O 1
ATOM 647 N N . VAL A 1 85 ? 9.557 -7.939 -15.103 1.00 95.31 85 VAL A N 1
ATOM 648 C CA . VAL A 1 85 ? 10.434 -8.732 -14.247 1.00 95.31 85 VAL A CA 1
ATOM 649 C C . VAL A 1 85 ? 11.836 -8.676 -14.833 1.00 95.31 85 VAL A C 1
ATOM 651 O O . VAL A 1 85 ? 12.025 -9.041 -15.991 1.00 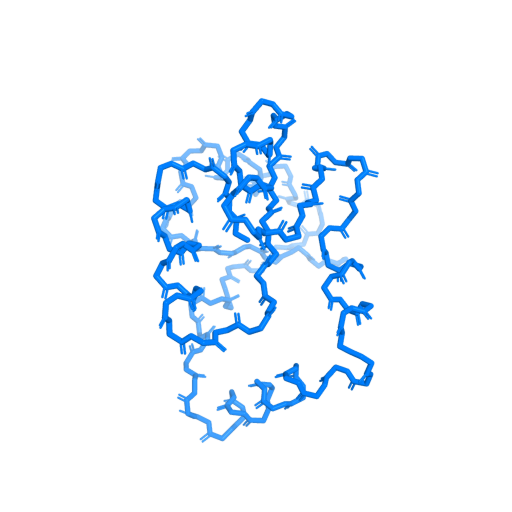95.31 85 VAL A O 1
ATOM 654 N N . TYR A 1 86 ? 12.792 -8.232 -14.026 1.00 96.25 86 TYR A N 1
ATOM 655 C CA . TYR A 1 86 ? 14.199 -8.113 -14.391 1.00 96.25 86 TYR A CA 1
ATOM 656 C C . TYR A 1 86 ? 15.054 -9.013 -13.494 1.00 96.25 86 TYR A C 1
ATOM 658 O O . TYR A 1 86 ? 14.732 -9.164 -12.309 1.00 96.25 86 TYR A O 1
ATOM 666 N N . PRO A 1 87 ? 16.135 -9.603 -14.019 1.00 97.50 87 PRO A N 1
ATOM 667 C CA . PRO A 1 87 ? 17.128 -10.270 -13.188 1.00 97.50 87 PRO A CA 1
ATOM 668 C C . PRO A 1 87 ? 17.924 -9.242 -12.366 1.00 97.50 87 PRO A C 1
ATOM 670 O O . PRO A 1 87 ? 17.961 -8.051 -12.699 1.00 97.50 87 PRO A O 1
ATOM 673 N N . PHE A 1 88 ? 1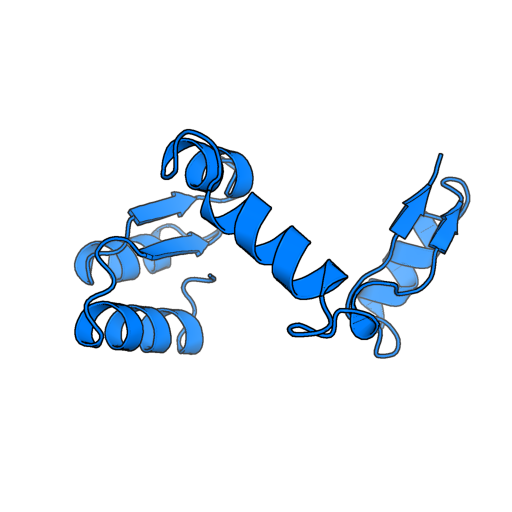8.555 -9.681 -11.276 1.00 96.94 88 PHE A N 1
ATOM 674 C CA . PHE A 1 88 ? 19.288 -8.794 -10.368 1.00 96.94 88 PHE A CA 1
ATOM 675 C C . PHE A 1 88 ? 20.426 -8.035 -11.065 1.00 96.94 88 PHE A C 1
ATOM 677 O O . PHE A 1 88 ? 20.668 -6.869 -10.753 1.00 96.94 88 PHE A O 1
ATOM 684 N N . GLU A 1 89 ? 21.068 -8.648 -12.060 1.00 97.81 89 GLU A N 1
ATOM 685 C CA . GLU A 1 89 ? 22.127 -8.046 -12.877 1.00 97.81 89 GLU A CA 1
ATOM 686 C C . GLU A 1 89 ? 21.665 -6.787 -13.631 1.00 97.81 89 GLU A C 1
ATOM 688 O O . GLU A 1 89 ? 22.489 -5.953 -14.004 1.00 97.81 89 GLU A O 1
ATOM 693 N N . GLU A 1 90 ? 20.355 -6.624 -13.834 1.00 97.31 90 GLU A N 1
ATOM 694 C CA . GLU A 1 90 ? 19.756 -5.492 -14.545 1.00 97.31 90 GLU A CA 1
ATOM 695 C C . GLU A 1 90 ? 19.171 -4.421 -13.605 1.00 97.31 90 GLU A C 1
ATOM 697 O O . GLU A 1 90 ? 18.557 -3.456 -14.067 1.00 97.31 90 GLU A O 1
ATOM 702 N N . ALA A 1 91 ? 19.386 -4.525 -12.287 1.00 95.69 91 ALA A N 1
ATOM 703 C CA . ALA A 1 91 ? 18.843 -3.581 -11.304 1.00 95.69 91 ALA A CA 1
ATOM 704 C C . ALA A 1 91 ? 19.196 -2.108 -11.607 1.00 95.69 91 ALA A C 1
ATOM 706 O O . ALA A 1 91 ? 18.347 -1.224 -11.466 1.00 95.69 91 ALA A O 1
ATOM 707 N N . ASP A 1 92 ? 20.410 -1.838 -12.093 1.00 96.81 92 ASP A N 1
ATOM 708 C CA . ASP A 1 92 ? 20.851 -0.485 -12.457 1.00 96.81 92 ASP A CA 1
ATOM 709 C C . ASP A 1 92 ? 20.095 0.090 -13.667 1.00 96.81 92 ASP A C 1
ATOM 711 O O . ASP A 1 92 ? 19.920 1.307 -13.775 1.00 96.81 92 ASP A O 1
ATOM 715 N N . GLU A 1 93 ? 19.646 -0.750 -14.606 1.00 94.44 93 GLU A N 1
ATOM 716 C CA . GLU A 1 93 ? 18.768 -0.301 -15.696 1.00 94.44 93 GLU A CA 1
ATOM 717 C C . GLU A 1 93 ? 17.371 0.009 -15.164 1.00 94.44 93 GLU A C 1
ATOM 719 O O . GLU A 1 93 ? 16.816 1.054 -15.503 1.00 94.44 93 GLU A O 1
ATOM 724 N N . VAL A 1 94 ? 16.830 -0.833 -14.277 1.00 95.50 94 VAL A N 1
ATOM 725 C CA . VAL A 1 94 ? 15.517 -0.598 -13.655 1.00 95.50 94 VAL A CA 1
ATOM 726 C C . VAL A 1 94 ? 15.482 0.753 -12.942 1.00 95.50 94 VAL A C 1
ATOM 728 O O . VAL A 1 94 ? 14.540 1.525 -13.129 1.00 95.50 94 VAL A O 1
ATOM 731 N N . LEU A 1 95 ? 16.522 1.088 -12.173 1.00 95.12 95 LEU A N 1
ATOM 732 C CA . LEU A 1 95 ? 16.615 2.389 -11.505 1.00 95.12 95 LEU A CA 1
ATOM 733 C C . LEU A 1 95 ? 16.635 3.551 -12.508 1.00 95.12 95 LEU A C 1
ATOM 735 O O . LEU A 1 95 ? 15.908 4.528 -12.321 1.00 95.12 95 LEU A O 1
ATOM 739 N N . ARG A 1 96 ? 17.375 3.423 -13.617 1.00 95.56 96 ARG A N 1
ATOM 740 C CA . ARG A 1 96 ? 17.391 4.433 -14.689 1.00 95.56 96 ARG A CA 1
ATOM 741 C C . ARG A 1 96 ? 16.035 4.576 -15.388 1.00 95.56 96 ARG A C 1
ATOM 743 O O . ARG A 1 96 ? 15.646 5.694 -15.720 1.00 95.56 96 ARG A O 1
ATOM 750 N N . ILE A 1 97 ? 15.290 3.487 -15.593 1.00 94.19 97 ILE A N 1
ATOM 751 C CA . ILE A 1 97 ? 13.911 3.536 -16.111 1.00 94.19 97 ILE A CA 1
ATOM 752 C C . ILE A 1 97 ? 13.011 4.320 -15.147 1.00 94.19 97 ILE A C 1
ATOM 754 O O . ILE A 1 97 ? 12.273 5.212 -15.569 1.00 94.19 97 ILE A O 1
ATOM 758 N N . VAL A 1 98 ? 13.102 4.039 -13.845 1.00 92.88 98 VAL A N 1
ATOM 759 C CA . VAL A 1 98 ? 12.319 4.735 -12.813 1.00 92.88 98 VAL A CA 1
ATOM 760 C C . VAL A 1 98 ? 12.628 6.235 -12.792 1.00 92.88 98 VAL A C 1
ATOM 762 O O . VAL A 1 98 ? 11.699 7.042 -12.756 1.00 92.88 98 VAL A O 1
ATOM 765 N N . GLU A 1 99 ? 13.900 6.629 -12.889 1.00 93.56 99 GLU A N 1
ATOM 766 C CA . GLU A 1 99 ? 14.312 8.041 -12.948 1.00 93.56 99 GLU A CA 1
ATOM 767 C C . GLU A 1 99 ? 13.733 8.792 -14.157 1.00 93.56 99 GLU A C 1
ATOM 769 O O . GLU A 1 99 ? 13.418 9.978 -14.055 1.00 93.56 99 GLU A O 1
ATOM 774 N N . ARG A 1 100 ? 13.535 8.102 -15.287 1.00 93.56 100 ARG A N 1
ATOM 775 C CA . ARG A 1 100 ? 12.908 8.659 -16.500 1.00 93.56 100 ARG A CA 1
ATOM 776 C C . ARG A 1 100 ? 11.379 8.735 -16.429 1.00 93.56 100 ARG A C 1
ATOM 778 O O . ARG A 1 100 ? 10.754 9.211 -17.373 1.00 93.56 100 ARG A O 1
ATOM 785 N N . GLY A 1 101 ? 10.772 8.305 -15.322 1.00 91.06 101 GLY A N 1
ATOM 786 C CA . GLY A 1 101 ? 9.320 8.302 -15.132 1.00 91.06 101 GLY A CA 1
ATOM 787 C C . GLY A 1 101 ? 8.669 6.921 -15.240 1.00 91.06 101 GLY A C 1
ATOM 788 O O . GLY A 1 101 ? 7.444 6.839 -15.292 1.00 91.06 101 GLY A O 1
ATOM 789 N N . GLY A 1 102 ? 9.460 5.844 -15.251 1.00 89.69 102 GLY A N 1
ATOM 790 C CA . GLY A 1 102 ? 8.975 4.471 -15.090 1.00 89.69 102 GLY A CA 1
ATOM 791 C C . GLY A 1 102 ? 8.273 3.869 -16.309 1.00 89.69 102 GLY A C 1
ATOM 792 O O . GLY A 1 102 ? 7.665 2.813 -16.173 1.00 89.69 102 GLY A O 1
ATOM 793 N N . ASP A 1 103 ? 8.315 4.527 -17.473 1.00 89.44 103 ASP A N 1
ATOM 794 C CA . ASP A 1 103 ? 7.730 4.063 -18.745 1.00 89.44 103 ASP A CA 1
ATOM 795 C C . ASP A 1 103 ? 6.256 3.614 -18.641 1.00 89.44 103 ASP A C 1
ATOM 797 O O . ASP A 1 103 ? 5.792 2.716 -19.339 1.00 89.44 103 ASP A O 1
ATOM 801 N N . GLY A 1 104 ? 5.493 4.245 -17.742 1.00 88.56 104 GLY A N 1
ATOM 802 C CA . GLY A 1 104 ? 4.086 3.914 -17.492 1.00 88.56 104 GLY A CA 1
ATOM 803 C C . GLY A 1 104 ? 3.858 2.670 -16.623 1.00 88.56 104 GLY A C 1
ATOM 804 O O . GLY A 1 104 ? 2.709 2.355 -16.309 1.00 88.56 104 GLY A O 1
ATOM 805 N N . HIS A 1 105 ? 4.915 1.984 -16.181 1.00 90.88 105 HIS A N 1
ATOM 806 C CA . HIS A 1 105 ? 4.815 0.884 -15.230 1.00 90.88 105 HIS A CA 1
ATOM 807 C C . HIS A 1 105 ? 4.666 1.398 -13.798 1.00 90.88 105 HIS A C 1
ATOM 809 O O . HIS A 1 105 ? 5.408 2.259 -13.331 1.00 90.88 105 HIS A O 1
ATOM 815 N N . VAL A 1 106 ? 3.720 0.812 -13.063 1.00 90.25 106 VAL A N 1
ATOM 816 C CA . VAL A 1 106 ? 3.479 1.165 -11.655 1.00 90.25 106 VAL A CA 1
ATOM 817 C C . VAL A 1 106 ? 4.328 0.350 -10.674 1.00 90.25 106 VAL A C 1
ATOM 819 O O . VAL A 1 106 ? 4.420 0.706 -9.500 1.00 90.25 106 VAL A O 1
ATOM 822 N N . LYS A 1 107 ? 4.917 -0.763 -11.134 1.00 92.25 107 LYS A N 1
ATOM 823 C CA . LYS A 1 107 ? 5.747 -1.667 -10.334 1.00 92.25 107 LYS A CA 1
ATOM 824 C C . LYS A 1 107 ? 6.755 -2.397 -11.217 1.00 92.25 107 LYS A C 1
ATOM 826 O O . LYS A 1 107 ? 6.417 -2.823 -12.317 1.00 92.25 107 LYS A O 1
ATOM 831 N N . PHE A 1 108 ? 7.948 -2.590 -10.674 1.00 93.75 108 PHE A N 1
ATOM 832 C CA . PHE A 1 108 ? 9.014 -3.413 -11.232 1.00 93.75 108 PHE A CA 1
ATOM 833 C C . PHE A 1 108 ? 9.299 -4.556 -10.258 1.00 93.75 108 PHE A C 1
ATOM 835 O O . PHE A 1 108 ? 9.240 -4.353 -9.041 1.00 93.75 108 PHE A O 1
ATOM 842 N N . THR A 1 109 ? 9.587 -5.745 -10.777 1.00 94.12 109 THR A N 1
ATOM 843 C CA . THR A 1 109 ? 10.005 -6.891 -9.961 1.00 94.12 109 THR A CA 1
ATOM 844 C C . THR A 1 109 ? 11.442 -7.231 -10.311 1.00 94.12 109 THR A C 1
ATOM 846 O O . THR A 1 109 ? 11.749 -7.430 -11.480 1.00 94.12 109 THR A O 1
ATOM 849 N N . ILE A 1 110 ? 12.310 -7.306 -9.306 1.00 94.69 110 ILE A N 1
ATOM 850 C CA . ILE A 1 110 ? 13.684 -7.783 -9.473 1.00 94.69 110 ILE A CA 1
ATOM 851 C C . ILE A 1 110 ? 13.759 -9.159 -8.823 1.00 94.69 110 ILE A C 1
ATOM 853 O O . ILE A 1 110 ? 13.355 -9.313 -7.667 1.00 94.69 110 ILE A O 1
ATOM 857 N N . VAL A 1 111 ? 14.219 -10.150 -9.579 1.00 94.69 111 VAL A N 1
ATOM 858 C CA . VAL A 1 111 ? 14.410 -11.524 -9.103 1.00 94.69 111 VAL A CA 1
ATOM 859 C C . VAL A 1 111 ? 15.901 -11.831 -8.955 1.00 94.69 111 VAL A C 1
ATOM 861 O O . VAL A 1 111 ? 16.699 -11.198 -9.645 1.00 94.69 111 VAL A O 1
ATOM 864 N N . PRO A 1 112 ? 16.280 -12.743 -8.039 1.00 92.81 112 PRO A N 1
ATOM 865 C CA . PRO A 1 112 ? 17.658 -13.205 -7.912 1.00 92.81 112 PRO A CA 1
ATOM 866 C C . PRO A 1 112 ? 18.214 -13.810 -9.199 1.00 92.81 112 PRO A C 1
ATOM 868 O O . PRO A 1 112 ? 17.410 -14.373 -9.980 1.00 92.81 112 PRO A O 1
#

Radius of gyration: 17.01 Å; chains: 1; bounding box: 38×34×34 Å

InterPro domains:
  IPR036291 NAD(P)-binding domain superfamily [SSF51735] (1-102)

Organism: NCBI:txid1049583